Protein AF-A0A8S9GZJ4-F1 (afdb_monomer_lite)

Radius of gyration: 11.79 Å; chains: 1; bounding box: 30×20×30 Å

pLDDT: mean 75.67, std 9.08, range [52.03, 86.44]

Foldseek 3Di:
DDKDKDKDWAQPDDDDPPCPPAVFKDWDDWDDDPNTIITMIIGDDDPVCVVVVVVSVVVRRVVRVD

Organism: Brassica cretica (NCBI:txid69181)

Sequence (66 aa):
MTLHHMAYLLPNVPFTLNPPSIETLSCVCAQIHDGRRMVFFEAYSDDEAYATVLQEVEEMADSMSS

Secondary structure (DSSP, 8-state):
-EEEEEEEEEESS----PPPS-TTEEEEEEEEETTEEEEEEEEEE-HHHHHHHHHHHHHHHHHT--

Structure (mmCIF, N/CA/C/O backbone):
data_AF-A0A8S9GZJ4-F1
#
_entry.id   AF-A0A8S9GZJ4-F1
#
loop_
_atom_site.group_PDB
_atom_site.id
_atom_site.type_symbol
_atom_site.label_atom_id
_atom_site.label_alt_id
_atom_site.label_comp_id
_atom_site.label_asym_id
_atom_site.label_entity_id
_atom_site.label_seq_id
_atom_site.pdbx_PDB_ins_code
_atom_site.Cartn_x
_atom_site.Cartn_y
_atom_site.Cartn_z
_atom_site.occupancy
_atom_site.B_iso_or_equiv
_atom_site.auth_seq_id
_atom_site.auth_comp_id
_atom_site.auth_asym_id
_atom_site.auth_atom_id
_atom_site.pdbx_PDB_model_num
ATOM 1 N N . MET A 1 1 ? 8.836 0.818 -17.290 1.00 71.62 1 MET A N 1
ATOM 2 C CA . MET A 1 1 ? 8.389 1.453 -16.040 1.00 71.62 1 MET A CA 1
ATOM 3 C C . MET A 1 1 ? 6.936 1.848 -16.155 1.00 71.62 1 MET A C 1
ATOM 5 O O . MET A 1 1 ? 6.591 2.730 -16.939 1.00 71.62 1 MET A O 1
ATOM 9 N N . THR A 1 2 ? 6.107 1.155 -15.388 1.00 82.50 2 THR A N 1
ATOM 10 C CA . THR A 1 2 ? 4.655 1.307 -15.326 1.00 82.50 2 THR A CA 1
ATOM 11 C C . THR A 1 2 ? 4.286 1.780 -13.921 1.00 82.50 2 THR A C 1
ATOM 13 O O . THR A 1 2 ? 4.950 1.425 -12.946 1.00 82.50 2 THR A O 1
ATOM 16 N N . LEU A 1 3 ? 3.255 2.621 -13.812 1.00 84.06 3 LEU A N 1
ATOM 17 C CA . LEU A 1 3 ? 2.677 2.987 -12.522 1.00 84.06 3 LEU A CA 1
ATOM 18 C C . LEU A 1 3 ? 1.616 1.955 -1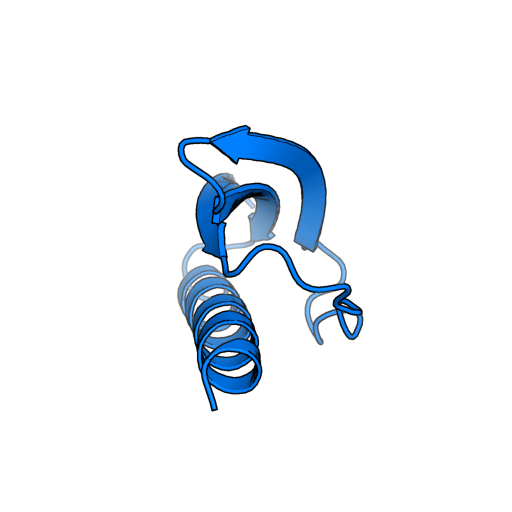2.144 1.00 84.06 3 LEU A C 1
ATOM 20 O O . LEU A 1 3 ? 0.648 1.762 -12.881 1.00 84.06 3 LEU A O 1
ATOM 24 N N . HIS A 1 4 ? 1.787 1.324 -10.989 1.00 82.06 4 HIS A N 1
ATOM 25 C CA . HIS A 1 4 ? 0.831 0.376 -10.437 1.00 82.06 4 HIS A CA 1
ATOM 26 C C . HIS A 1 4 ? 0.130 0.983 -9.224 1.00 82.06 4 HIS A C 1
ATOM 28 O O . HIS A 1 4 ? 0.784 1.488 -8.311 1.00 82.06 4 HIS A O 1
ATOM 34 N N . HIS A 1 5 ? -1.201 0.894 -9.206 1.00 84.31 5 HIS A N 1
ATOM 35 C CA . HIS A 1 5 ? -2.031 1.308 -8.078 1.00 84.31 5 HIS A CA 1
ATOM 36 C C . HIS A 1 5 ? -2.511 0.073 -7.319 1.00 84.31 5 HIS A C 1
ATOM 38 O O . HIS A 1 5 ? -3.071 -0.848 -7.914 1.00 84.31 5 HIS A O 1
ATOM 44 N N . MET A 1 6 ? -2.321 0.071 -6.004 1.00 83.56 6 MET A N 1
ATOM 45 C CA . MET A 1 6 ? -2.682 -1.041 -5.132 1.00 83.56 6 MET A CA 1
ATOM 46 C C . MET A 1 6 ? -3.473 -0.538 -3.928 1.00 83.56 6 MET A C 1
ATOM 48 O O . MET A 1 6 ? -3.202 0.541 -3.403 1.00 83.56 6 MET A O 1
ATOM 52 N N . ALA A 1 7 ? -4.445 -1.326 -3.476 1.00 84.19 7 ALA A N 1
ATOM 53 C CA . ALA A 1 7 ? -5.256 -1.020 -2.304 1.00 84.19 7 ALA A CA 1
ATOM 54 C C . ALA A 1 7 ? -5.287 -2.230 -1.368 1.00 84.19 7 ALA A C 1
ATOM 56 O O . ALA A 1 7 ? -5.691 -3.316 -1.779 1.00 84.19 7 ALA A O 1
ATOM 57 N N . TYR A 1 8 ? -4.895 -2.028 -0.112 1.00 80.69 8 TYR A N 1
ATOM 58 C CA . TYR A 1 8 ? -4.855 -3.071 0.912 1.00 80.69 8 TYR A CA 1
ATOM 59 C C . TYR A 1 8 ? -5.749 -2.707 2.088 1.00 80.69 8 TYR A C 1
ATOM 61 O O . TYR A 1 8 ? -5.783 -1.559 2.529 1.00 80.69 8 TYR A O 1
ATOM 69 N N . LEU A 1 9 ? -6.468 -3.696 2.615 1.00 84.00 9 LEU A N 1
ATOM 70 C CA . LEU A 1 9 ? -7.307 -3.542 3.797 1.00 84.0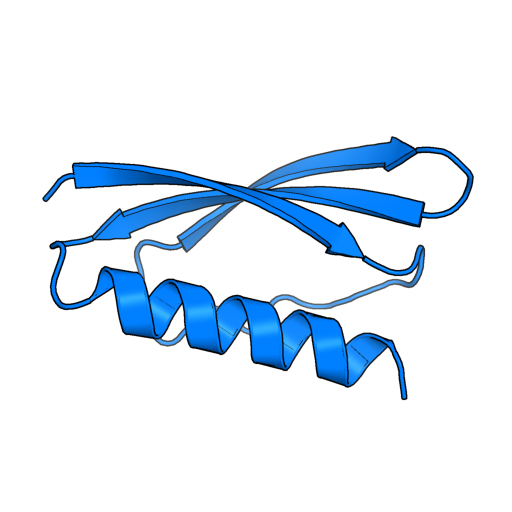0 9 LEU A CA 1
ATOM 71 C C . LEU A 1 9 ? -6.567 -4.094 5.019 1.00 84.00 9 LEU A C 1
ATOM 73 O O . LEU A 1 9 ? -6.548 -5.298 5.248 1.00 84.00 9 LEU A O 1
ATOM 77 N N . LEU A 1 10 ? -5.971 -3.200 5.801 1.00 80.00 10 LEU A N 1
ATOM 78 C CA . LEU A 1 10 ? -5.162 -3.510 6.976 1.00 80.00 10 LEU A CA 1
ATOM 79 C C . LEU A 1 10 ? -5.960 -3.349 8.281 1.00 80.00 10 LEU A C 1
ATOM 81 O O . LEU A 1 10 ? -6.962 -2.621 8.323 1.00 80.00 10 LEU A O 1
ATOM 85 N N . PRO A 1 11 ? -5.524 -3.972 9.388 1.00 78.19 11 PRO A N 1
ATOM 86 C CA . PRO A 1 11 ? -6.042 -3.654 10.714 1.00 78.19 11 PRO A CA 1
ATOM 87 C C . PRO A 1 11 ? -5.842 -2.165 11.043 1.00 78.19 11 PRO A C 1
ATOM 89 O O . PRO A 1 11 ? -4.868 -1.538 10.623 1.00 78.19 11 PRO A O 1
ATOM 92 N N . ASN A 1 12 ? -6.753 -1.566 11.817 1.00 77.38 12 ASN A N 1
ATOM 93 C CA . ASN A 1 12 ? -6.634 -0.161 12.227 1.00 77.38 12 ASN A CA 1
ATOM 94 C C . ASN A 1 12 ? -5.660 0.019 13.410 1.00 77.38 12 ASN A C 1
ATOM 96 O O . ASN A 1 12 ? -6.013 0.570 14.452 1.00 77.38 12 ASN A O 1
ATOM 100 N N . VAL A 1 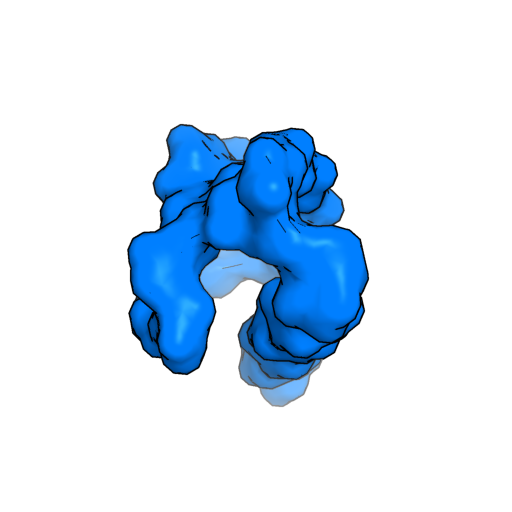13 ? -4.428 -0.452 13.240 1.00 72.12 13 VAL A N 1
ATOM 101 C CA . VAL A 1 13 ? -3.324 -0.279 14.190 1.00 72.12 13 VAL A CA 1
ATOM 102 C C . VAL A 1 13 ? -2.269 0.661 13.598 1.00 72.12 13 VAL A C 1
ATOM 104 O O . VAL A 1 13 ? -2.175 0.807 12.373 1.00 72.12 13 VAL A O 1
ATOM 107 N N . PRO A 1 14 ? -1.508 1.402 14.420 1.00 68.12 14 PRO A N 1
ATOM 108 C CA . PRO A 1 14 ? -0.335 2.117 13.934 1.00 68.12 14 PRO A CA 1
ATOM 109 C C . PRO A 1 14 ? 0.635 1.122 13.296 1.00 68.12 14 PRO A C 1
ATOM 111 O O . PRO A 1 14 ? 0.934 0.092 13.892 1.00 68.12 14 PRO A O 1
ATOM 114 N N . PHE A 1 15 ? 1.122 1.438 12.102 1.00 65.88 15 PHE A N 1
ATOM 115 C CA . PHE A 1 15 ? 2.158 0.659 11.447 1.00 65.88 15 PHE A CA 1
ATOM 116 C C . PHE A 1 15 ? 3.202 1.587 10.859 1.00 65.88 15 PHE A C 1
ATOM 118 O O . PHE A 1 15 ? 2.903 2.722 10.477 1.00 65.88 15 PHE A O 1
ATOM 125 N N . THR A 1 16 ? 4.420 1.080 10.781 1.00 62.12 16 THR A N 1
ATOM 126 C CA . THR A 1 16 ? 5.503 1.729 10.065 1.00 62.12 16 THR A CA 1
ATOM 127 C C . THR A 1 16 ? 5.679 0.965 8.772 1.00 62.12 16 THR A C 1
ATOM 129 O O . THR A 1 16 ? 5.878 -0.248 8.795 1.00 62.12 16 THR A O 1
ATOM 132 N N . LEU A 1 17 ? 5.604 1.663 7.644 1.00 60.59 17 LEU A N 1
ATOM 133 C CA . LEU A 1 17 ? 6.191 1.128 6.426 1.00 60.59 17 LEU A CA 1
ATOM 134 C C . LEU A 1 17 ? 7.687 1.162 6.674 1.00 60.59 17 LEU A C 1
ATOM 136 O O . LEU A 1 17 ? 8.269 2.247 6.744 1.00 60.59 17 LEU A O 1
ATOM 140 N N . ASN A 1 18 ? 8.304 -0.005 6.856 1.00 56.75 18 ASN A N 1
ATOM 141 C CA . ASN A 1 18 ? 9.721 -0.060 6.549 1.00 56.75 18 ASN A CA 1
ATOM 142 C C . ASN A 1 18 ? 9.813 0.369 5.087 1.00 56.75 18 ASN A C 1
ATOM 144 O O . ASN A 1 18 ? 9.052 -0.172 4.281 1.00 56.75 18 ASN A O 1
ATOM 148 N N . PRO A 1 19 ? 10.620 1.397 4.762 1.00 52.03 19 PRO A N 1
ATOM 149 C CA . PRO A 1 19 ? 10.782 1.799 3.380 1.00 52.03 19 PRO A CA 1
ATOM 150 C C . PRO A 1 19 ? 11.134 0.519 2.629 1.00 52.03 19 PRO A C 1
ATOM 152 O O . PRO A 1 19 ? 12.090 -0.156 3.031 1.00 52.03 19 PRO A O 1
ATOM 155 N N . PRO A 1 20 ? 10.306 0.109 1.660 1.00 55.44 20 PRO A N 1
ATOM 156 C CA . PRO A 1 20 ? 10.579 -1.120 0.956 1.00 55.44 20 PRO A CA 1
ATOM 157 C C . PRO A 1 20 ? 11.962 -1.000 0.340 1.00 55.44 20 PRO A C 1
ATOM 159 O O . PRO A 1 20 ? 12.451 0.098 0.054 1.00 55.44 20 PRO A O 1
ATOM 162 N N . SER A 1 21 ? 12.575 -2.145 0.081 1.00 55.06 21 SER A N 1
ATOM 163 C CA . SER A 1 21 ? 13.813 -2.240 -0.702 1.00 55.06 21 SER A CA 1
ATOM 164 C C . SER A 1 21 ? 13.676 -1.552 -2.076 1.00 55.06 21 SER A C 1
ATOM 166 O O . SER A 1 21 ? 14.651 -1.342 -2.794 1.00 55.06 21 SER A O 1
ATOM 168 N N . ILE A 1 22 ? 12.436 -1.225 -2.436 1.0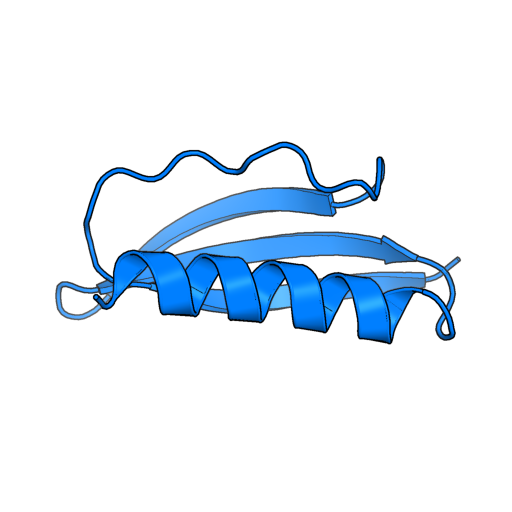0 57.53 22 ILE A N 1
ATOM 169 C CA . ILE A 1 22 ? 11.957 -0.650 -3.668 1.00 57.53 22 ILE A CA 1
ATOM 170 C C . ILE A 1 22 ? 11.747 0.854 -3.454 1.00 57.53 22 ILE A C 1
ATOM 172 O O . ILE A 1 22 ? 10.723 1.288 -2.929 1.00 57.53 22 ILE A O 1
ATOM 176 N N . GLU A 1 23 ? 12.703 1.664 -3.917 1.00 61.16 23 GLU A N 1
ATOM 177 C CA . GLU A 1 23 ? 12.689 3.141 -3.846 1.00 61.16 23 GLU A CA 1
ATOM 178 C C . GLU A 1 23 ? 11.436 3.796 -4.464 1.00 61.16 23 GLU A C 1
ATOM 180 O O . GLU A 1 23 ? 11.232 5.004 -4.352 1.00 61.16 23 GLU A O 1
ATOM 185 N N . THR A 1 24 ? 10.592 3.013 -5.132 1.00 70.69 24 THR A N 1
ATOM 186 C CA . THR A 1 24 ? 9.469 3.483 -5.931 1.00 70.69 24 THR A CA 1
ATOM 187 C C . THR A 1 24 ? 8.093 3.224 -5.326 1.00 70.69 24 THR A C 1
ATOM 189 O O . THR A 1 24 ? 7.112 3.653 -5.935 1.00 70.69 24 THR A O 1
ATOM 192 N N . LEU A 1 25 ? 7.988 2.573 -4.156 1.00 75.81 25 LEU A N 1
ATOM 193 C CA . LEU A 1 25 ? 6.709 2.441 -3.447 1.00 75.81 25 LEU A CA 1
ATOM 194 C C . LEU A 1 25 ? 6.432 3.694 -2.610 1.00 75.81 25 LEU A C 1
ATOM 196 O O . LEU A 1 25 ? 7.219 4.081 -1.747 1.00 75.81 25 LEU A O 1
ATOM 200 N N . SER A 1 26 ? 5.267 4.296 -2.803 1.00 77.00 26 SER A N 1
ATOM 201 C CA . SER A 1 26 ? 4.760 5.385 -1.973 1.00 77.00 26 SER A CA 1
ATOM 202 C C . SER A 1 26 ? 3.361 5.074 -1.465 1.00 77.00 26 SER A C 1
ATOM 204 O O . SER A 1 26 ? 2.500 4.596 -2.198 1.00 77.00 26 SER A O 1
ATOM 206 N N . CYS A 1 27 ? 3.121 5.370 -0.189 1.00 76.81 27 CYS A N 1
ATOM 207 C CA . CYS A 1 27 ? 1.777 5.387 0.377 1.00 76.81 27 CYS A CA 1
ATOM 208 C C . CYS A 1 27 ? 1.128 6.732 0.052 1.00 76.81 27 CYS A C 1
ATOM 210 O O . CYS A 1 27 ? 1.649 7.782 0.429 1.00 76.81 27 CYS A O 1
ATOM 212 N N . VAL A 1 28 ? -0.001 6.699 -0.651 1.00 79.00 28 VAL A N 1
ATOM 213 C CA . VAL A 1 28 ? -0.640 7.905 -1.196 1.00 79.00 28 VAL A CA 1
ATOM 214 C C . VAL A 1 28 ? -1.859 8.307 -0.379 1.00 79.00 28 VAL A C 1
ATOM 216 O O . VAL A 1 28 ? -2.145 9.492 -0.212 1.00 79.00 28 VAL A O 1
ATOM 219 N N . CYS A 1 29 ? -2.586 7.332 0.166 1.00 78.12 29 CYS A N 1
ATOM 220 C CA . CYS A 1 29 ? -3.777 7.599 0.959 1.00 78.12 29 CYS A CA 1
ATOM 221 C C . CYS A 1 29 ? -4.039 6.475 1.964 1.00 78.12 29 CYS A C 1
ATOM 223 O O . CYS A 1 29 ? -3.782 5.309 1.684 1.00 78.12 29 CYS A O 1
ATOM 225 N N . ALA A 1 30 ? -4.608 6.818 3.118 1.00 80.56 30 ALA A N 1
ATOM 226 C CA . ALA A 1 30 ? -5.170 5.853 4.051 1.00 80.56 30 ALA A CA 1
ATOM 227 C C . ALA A 1 30 ? -6.545 6.338 4.524 1.00 80.56 30 ALA A C 1
ATOM 229 O O . ALA A 1 30 ? -6.696 7.486 4.942 1.00 80.56 30 ALA A O 1
ATOM 230 N N . GLN A 1 31 ? -7.548 5.467 4.466 1.00 84.38 31 GLN A N 1
ATOM 231 C CA . GLN A 1 31 ? -8.917 5.727 4.913 1.00 84.38 31 GLN A CA 1
ATOM 232 C C . GLN A 1 31 ? -9.367 4.633 5.880 1.00 84.38 31 GLN A C 1
ATOM 234 O O . GLN A 1 31 ? -8.896 3.504 5.801 1.00 84.38 31 GLN A O 1
ATOM 239 N N . ILE A 1 32 ? -10.279 4.944 6.802 1.00 84.81 32 ILE A N 1
ATOM 240 C CA . ILE A 1 32 ? -10.899 3.925 7.658 1.00 84.81 32 ILE A CA 1
ATOM 241 C C . ILE A 1 32 ? -12.231 3.505 7.038 1.00 84.81 32 ILE A C 1
ATOM 243 O O . ILE A 1 32 ? -13.086 4.346 6.774 1.00 84.81 32 ILE A O 1
ATOM 247 N N . HIS A 1 33 ? -12.400 2.202 6.832 1.00 82.50 33 HIS A N 1
ATOM 248 C CA . HIS A 1 33 ? -13.601 1.569 6.305 1.00 82.50 33 HIS A CA 1
ATOM 249 C C . HIS A 1 33 ? -13.973 0.383 7.205 1.00 82.50 33 HIS A C 1
ATOM 251 O O . HIS A 1 33 ? -13.153 -0.508 7.417 1.00 82.50 33 HIS A O 1
ATOM 257 N N . ASP A 1 34 ? -15.173 0.401 7.795 1.00 84.94 34 ASP A N 1
ATOM 258 C CA . ASP A 1 34 ? -15.684 -0.643 8.702 1.00 84.94 34 ASP A CA 1
ATOM 259 C C . ASP A 1 34 ? -14.717 -1.052 9.833 1.00 84.94 34 ASP A C 1
ATOM 261 O O . ASP A 1 34 ? -14.526 -2.227 10.145 1.00 84.94 34 ASP A O 1
ATOM 265 N N . GLY A 1 35 ? -14.057 -0.066 10.453 1.00 81.31 35 GLY A N 1
ATOM 266 C CA . GLY A 1 35 ? -13.097 -0.297 11.543 1.00 81.31 35 GLY A CA 1
ATOM 267 C C . GLY A 1 35 ? -11.744 -0.866 11.095 1.00 81.31 35 GLY A C 1
ATOM 268 O O . GLY A 1 35 ? -10.871 -1.096 11.930 1.00 81.31 35 GLY A O 1
ATOM 269 N N . ARG A 1 36 ? -11.543 -1.046 9.787 1.00 82.31 36 ARG A N 1
ATOM 270 C CA . ARG A 1 36 ? -10.274 -1.416 9.152 1.00 82.31 36 ARG A CA 1
ATOM 271 C C . ARG A 1 36 ? -9.684 -0.218 8.421 1.00 82.31 36 ARG A C 1
ATOM 273 O O . ARG A 1 36 ? -10.398 0.715 8.068 1.00 82.31 36 ARG A O 1
ATOM 280 N N . ARG A 1 37 ? -8.373 -0.213 8.205 1.00 85.31 37 ARG A N 1
ATOM 281 C CA . ARG A 1 37 ? -7.678 0.845 7.472 1.00 85.31 37 ARG A CA 1
ATOM 282 C C . ARG A 1 37 ? -7.415 0.385 6.043 1.00 85.31 37 ARG A C 1
ATOM 284 O O . ARG A 1 37 ? -6.629 -0.522 5.820 1.00 85.31 37 ARG A O 1
ATOM 291 N N . MET A 1 38 ? -8.053 1.024 5.076 1.00 86.44 38 MET A N 1
ATOM 292 C CA . MET A 1 38 ? -7.747 0.872 3.661 1.00 86.44 38 MET A CA 1
ATOM 293 C C . MET A 1 38 ? -6.573 1.782 3.299 1.00 86.44 38 MET A C 1
ATOM 295 O O . MET A 1 38 ? -6.658 2.992 3.494 1.00 86.44 38 MET A O 1
ATOM 299 N N . VAL A 1 39 ? -5.478 1.214 2.806 1.00 84.81 39 VAL A N 1
ATOM 300 C CA . VAL A 1 39 ? -4.258 1.939 2.439 1.00 84.81 39 VAL A CA 1
ATOM 301 C C . VAL A 1 39 ? -4.006 1.779 0.948 1.00 84.81 39 VAL A C 1
ATOM 303 O O . VAL A 1 39 ? -4.034 0.667 0.424 1.00 84.81 39 VAL A O 1
ATOM 306 N N . PHE A 1 40 ? -3.775 2.902 0.279 1.00 84.94 40 PHE A N 1
ATOM 307 C CA . PHE A 1 40 ? -3.493 2.987 -1.144 1.00 84.94 40 PHE A CA 1
ATOM 308 C C . PHE A 1 40 ? -2.003 3.220 -1.358 1.00 84.94 40 PHE A C 1
ATOM 310 O O . PHE A 1 40 ? -1.439 4.198 -0.855 1.00 84.94 40 PHE A O 1
ATOM 317 N N . PHE A 1 41 ? -1.397 2.333 -2.136 1.00 84.56 41 PHE A N 1
ATOM 318 C CA . PHE A 1 41 ? 0.001 2.397 -2.523 1.00 84.56 41 PHE A CA 1
ATOM 319 C C . PHE A 1 41 ? 0.133 2.612 -4.023 1.00 84.56 41 PHE A C 1
ATOM 321 O O . PHE A 1 41 ? -0.646 2.085 -4.819 1.00 84.56 41 PHE A O 1
ATOM 328 N N . GLU A 1 42 ? 1.162 3.358 -4.391 1.00 85.88 42 GLU A N 1
ATOM 329 C CA . GLU A 1 42 ? 1.619 3.517 -5.761 1.00 85.88 42 GLU A CA 1
ATOM 330 C C . GLU A 1 42 ? 3.042 2.994 -5.869 1.00 85.88 42 GLU A C 1
ATOM 332 O O . GLU A 1 42 ? 3.877 3.311 -5.025 1.00 85.88 42 GLU A O 1
ATOM 337 N N . ALA A 1 43 ? 3.312 2.199 -6.900 1.00 82.69 43 ALA A N 1
ATOM 338 C CA . ALA A 1 43 ? 4.651 1.719 -7.205 1.00 82.69 43 ALA A CA 1
ATOM 339 C C . ALA A 1 43 ? 5.007 2.017 -8.657 1.00 82.69 43 ALA A C 1
ATOM 341 O O . ALA A 1 43 ? 4.251 1.669 -9.566 1.00 82.69 43 ALA A O 1
ATOM 342 N N . TYR A 1 44 ? 6.173 2.624 -8.877 1.00 83.06 44 TYR A N 1
ATOM 343 C CA . TYR A 1 44 ? 6.769 2.721 -10.210 1.00 83.06 44 TYR A CA 1
ATOM 344 C C . TYR A 1 44 ? 7.728 1.551 -10.416 1.00 83.06 44 TYR A C 1
ATOM 346 O O . TYR A 1 44 ? 8.845 1.558 -9.907 1.00 83.06 44 TYR A O 1
ATOM 354 N N . SER A 1 45 ? 7.312 0.531 -11.155 1.00 75.19 45 SER A N 1
ATOM 355 C CA . SER A 1 45 ? 8.125 -0.673 -11.357 1.00 75.19 45 SER A CA 1
ATOM 356 C C . SER A 1 45 ? 8.058 -1.159 -12.797 1.00 75.19 45 SER A C 1
ATOM 358 O O . SER A 1 45 ? 7.179 -0.778 -13.570 1.00 75.19 45 SER A O 1
ATOM 360 N N . ASP A 1 46 ? 9.029 -1.977 -13.182 1.00 81.06 46 ASP A N 1
ATOM 361 C CA . ASP A 1 46 ? 8.873 -2.864 -14.331 1.00 81.06 46 ASP A CA 1
ATOM 362 C C . ASP A 1 46 ? 8.091 -4.114 -13.896 1.00 81.06 46 ASP A C 1
ATOM 364 O O . ASP A 1 46 ? 8.089 -4.463 -12.712 1.00 81.06 46 ASP A O 1
ATOM 368 N N . ASP A 1 47 ? 7.425 -4.791 -14.833 1.00 74.12 47 ASP A N 1
ATOM 369 C CA . ASP A 1 47 ? 6.518 -5.910 -14.524 1.00 74.12 47 ASP A CA 1
ATOM 370 C C . ASP A 1 47 ? 7.216 -7.048 -13.752 1.00 74.12 47 ASP A C 1
ATOM 372 O O . ASP A 1 47 ? 6.607 -7.676 -12.888 1.00 74.12 47 ASP A O 1
ATOM 376 N N . GLU A 1 48 ? 8.512 -7.276 -13.999 1.00 76.38 48 GLU A N 1
ATOM 377 C CA . GLU A 1 48 ? 9.318 -8.273 -13.276 1.00 76.38 48 GLU A CA 1
ATOM 378 C C . GLU A 1 48 ? 9.547 -7.903 -11.800 1.00 76.38 48 GLU A C 1
ATOM 380 O O . GLU A 1 48 ? 9.628 -8.785 -10.950 1.00 76.38 48 GLU A O 1
ATOM 385 N N . ALA A 1 49 ? 9.614 -6.607 -11.477 1.00 75.75 49 ALA A N 1
ATOM 386 C CA . ALA A 1 49 ? 9.784 -6.116 -10.109 1.00 75.75 49 ALA A CA 1
ATOM 387 C C . ALA A 1 49 ? 8.445 -5.944 -9.375 1.00 75.75 49 ALA A C 1
ATOM 389 O O . ALA A 1 49 ? 8.416 -5.937 -8.145 1.00 75.75 49 ALA A O 1
ATOM 390 N N . TYR A 1 5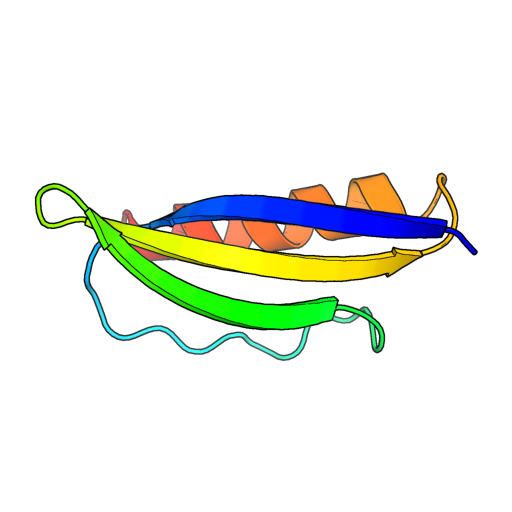0 ? 7.332 -5.840 -10.108 1.00 76.88 50 TYR A N 1
ATOM 391 C CA . TYR A 1 50 ? 6.001 -5.662 -9.529 1.00 76.88 50 TYR A CA 1
ATOM 392 C C . TYR A 1 50 ? 5.584 -6.834 -8.627 1.00 76.88 50 TYR A C 1
ATOM 394 O O . TYR A 1 50 ? 4.986 -6.618 -7.576 1.00 76.88 50 TYR A O 1
ATOM 402 N N . ALA A 1 51 ? 5.952 -8.070 -8.985 1.00 81.00 51 ALA A N 1
ATOM 403 C CA . ALA A 1 51 ? 5.690 -9.242 -8.146 1.00 81.00 51 ALA A CA 1
ATOM 404 C C . ALA A 1 51 ? 6.382 -9.141 -6.774 1.00 81.00 51 ALA A C 1
ATOM 406 O O . ALA A 1 51 ? 5.775 -9.454 -5.753 1.00 81.00 51 ALA A O 1
ATOM 407 N N . THR A 1 52 ? 7.617 -8.634 -6.743 1.00 80.69 52 THR A N 1
ATOM 408 C CA . THR A 1 52 ? 8.356 -8.382 -5.498 1.00 80.69 52 THR A CA 1
ATOM 409 C C . THR A 1 52 ? 7.690 -7.287 -4.667 1.00 80.69 52 THR A C 1
ATOM 411 O O . THR A 1 52 ? 7.564 -7.445 -3.457 1.00 80.69 52 THR A O 1
ATOM 414 N N . VAL A 1 53 ? 7.203 -6.212 -5.306 1.00 77.75 53 VAL A N 1
ATOM 415 C CA . VAL A 1 53 ? 6.437 -5.157 -4.616 1.00 77.75 53 VAL A CA 1
ATOM 416 C C . VAL A 1 53 ? 5.201 -5.738 -3.937 1.00 77.75 53 VAL A C 1
ATOM 418 O O . VAL A 1 53 ? 4.943 -5.442 -2.774 1.00 77.75 53 VAL A O 1
ATOM 421 N N . LEU A 1 54 ? 4.431 -6.557 -4.658 1.00 78.69 54 LEU A N 1
ATOM 422 C CA . LEU A 1 54 ? 3.230 -7.187 -4.114 1.00 78.69 54 LEU A CA 1
ATOM 423 C C . LEU A 1 54 ? 3.564 -8.057 -2.901 1.00 78.69 54 LEU A C 1
ATOM 425 O O . LEU A 1 54 ? 2.925 -7.908 -1.863 1.00 78.69 54 LEU A O 1
ATOM 429 N N . GLN A 1 55 ? 4.598 -8.894 -3.008 1.00 81.44 55 GLN A N 1
ATOM 430 C CA . GLN A 1 55 ? 5.012 -9.772 -1.918 1.00 81.44 55 GLN A CA 1
ATOM 431 C C . GLN A 1 55 ? 5.445 -8.986 -0.671 1.00 81.44 55 GLN A C 1
ATOM 433 O O . GLN A 1 55 ? 5.006 -9.311 0.428 1.00 81.44 55 GLN A O 1
ATOM 438 N N . GLU A 1 56 ? 6.252 -7.928 -0.816 1.00 77.56 56 GLU A N 1
ATOM 439 C CA . GLU A 1 56 ? 6.664 -7.106 0.332 1.00 77.56 56 GLU A CA 1
ATOM 440 C C . GLU A 1 56 ? 5.450 -6.457 1.025 1.00 77.56 56 GLU A C 1
ATOM 442 O O . GLU A 1 56 ? 5.393 -6.388 2.254 1.00 77.56 56 GLU A O 1
ATOM 447 N N . VAL A 1 57 ? 4.448 -6.006 0.260 1.00 76.75 57 VAL A N 1
ATOM 448 C CA . VAL A 1 57 ? 3.236 -5.406 0.839 1.00 76.75 57 VAL A CA 1
ATOM 449 C C . VAL A 1 57 ? 2.338 -6.440 1.523 1.00 76.75 57 VAL A C 1
ATOM 451 O O . VAL A 1 57 ? 1.775 -6.139 2.579 1.00 76.75 57 VAL A O 1
ATOM 454 N N . GLU A 1 58 ? 2.239 -7.655 0.984 1.00 78.00 58 G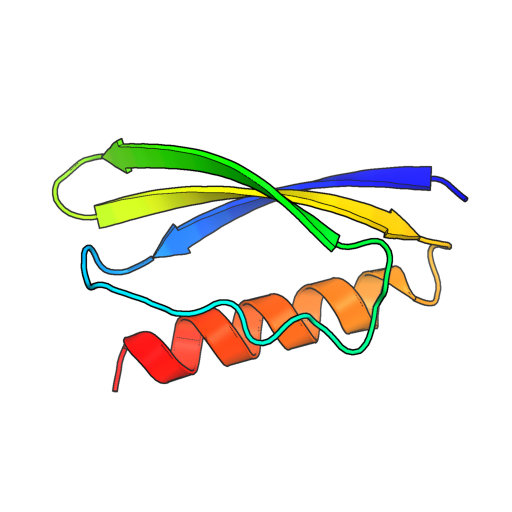LU A N 1
ATOM 455 C CA . GLU A 1 58 ? 1.541 -8.773 1.632 1.00 78.00 58 GLU A CA 1
ATOM 456 C C . GLU A 1 58 ? 2.221 -9.186 2.945 1.00 78.00 58 GLU A C 1
ATOM 458 O O . GLU A 1 58 ? 1.556 -9.265 3.977 1.00 78.00 58 GLU A O 1
ATOM 463 N N . GLU A 1 59 ? 3.546 -9.349 2.953 1.00 78.19 59 GLU A N 1
ATOM 464 C CA . GLU A 1 59 ? 4.305 -9.689 4.165 1.00 78.19 59 GLU A CA 1
ATOM 465 C C . GLU A 1 59 ? 4.153 -8.613 5.254 1.00 78.19 59 GLU A C 1
ATOM 467 O O . GLU A 1 59 ? 3.981 -8.925 6.439 1.00 78.19 59 GLU A O 1
ATOM 472 N N . MET A 1 60 ? 4.141 -7.332 4.864 1.00 74.00 60 MET A N 1
ATOM 473 C CA . MET A 1 60 ? 3.819 -6.241 5.786 1.00 74.00 60 MET A CA 1
ATOM 474 C C . MET A 1 60 ? 2.408 -6.388 6.362 1.00 74.00 60 MET A C 1
ATOM 476 O O . MET A 1 60 ? 2.236 -6.250 7.574 1.00 74.00 60 MET A O 1
ATOM 480 N N . ALA A 1 61 ? 1.404 -6.664 5.528 1.00 72.00 61 ALA A N 1
ATOM 481 C CA . ALA A 1 61 ? 0.018 -6.813 5.968 1.00 72.00 61 ALA A CA 1
ATOM 482 C C . ALA A 1 61 ? -0.169 -7.985 6.950 1.00 72.00 61 ALA A C 1
ATOM 484 O O . ALA A 1 61 ? -0.863 -7.840 7.964 1.00 72.00 61 ALA A O 1
ATOM 485 N N . ASP A 1 62 ? 0.490 -9.115 6.689 1.00 72.69 62 ASP A N 1
ATOM 486 C CA . ASP A 1 62 ? 0.436 -10.310 7.534 1.00 72.69 62 ASP A CA 1
ATOM 487 C C . ASP A 1 62 ? 1.109 -10.088 8.894 1.00 72.69 62 ASP A C 1
ATOM 489 O O . ASP A 1 62 ? 0.567 -10.489 9.929 1.00 72.69 62 ASP A O 1
ATOM 493 N N . SER A 1 63 ? 2.236 -9.365 8.925 1.00 69.19 63 SER A N 1
ATOM 494 C CA . SER A 1 63 ? 2.937 -9.033 10.175 1.00 69.19 63 SER A CA 1
ATOM 495 C C . SER A 1 63 ? 2.087 -8.219 11.162 1.00 69.19 63 SER A C 1
ATOM 497 O O . SER A 1 63 ? 2.327 -8.262 12.365 1.00 69.19 63 SER A O 1
ATOM 499 N N . MET A 1 64 ? 1.073 -7.498 10.670 1.00 66.56 64 MET A N 1
ATOM 500 C CA . MET A 1 64 ? 0.174 -6.663 11.479 1.00 66.56 64 MET A CA 1
ATOM 501 C C . MET A 1 64 ? -1.059 -7.415 11.995 1.00 66.56 64 MET A C 1
ATOM 503 O O . MET A 1 64 ? -1.831 -6.855 12.776 1.00 66.56 64 MET A O 1
ATOM 507 N N . SER A 1 65 ? -1.274 -8.647 11.528 1.00 58.78 65 SER A N 1
ATOM 508 C CA . SER A 1 65 ? -2.428 -9.482 11.883 1.00 58.78 65 SER A CA 1
ATOM 509 C C . SER A 1 65 ? -2.109 -10.546 12.945 1.00 58.78 65 SER A C 1
ATOM 511 O O . SER A 1 65 ? -3.030 -11.233 13.391 1.00 58.78 65 SER A O 1
ATOM 513 N N . SER A 1 66 ? -0.836 -10.679 13.344 1.00 56.16 66 SER A N 1
ATOM 514 C CA . SER A 1 66 ? -0.341 -11.594 14.393 1.00 56.16 66 SER A CA 1
ATOM 515 C C . SER A 1 66 ? -0.091 -10.867 15.712 1.00 56.16 66 SER A C 1
ATOM 517 O O . SER A 1 66 ? -0.333 -11.491 16.769 1.00 56.16 66 SER A O 1
#